Protein AF-A0AAV8V6S5-F1 (afdb_monomer_lite)

Structure (mmCIF, N/CA/C/O backbone):
data_AF-A0AAV8V6S5-F1
#
_entry.id   AF-A0AAV8V6S5-F1
#
loop_
_atom_site.group_PDB
_atom_site.id
_atom_site.type_symbol
_atom_site.label_atom_id
_atom_site.label_alt_id
_atom_site.label_comp_id
_atom_site.label_asym_id
_atom_site.label_entity_id
_atom_site.label_seq_id
_atom_site.pdbx_PDB_ins_code
_atom_site.Cartn_x
_atom_site.Cartn_y
_atom_site.Cartn_z
_atom_site.occupancy
_atom_site.B_iso_or_equiv
_atom_site.auth_seq_id
_atom_site.auth_comp_id
_atom_site.auth_asym_id
_atom_site.auth_atom_id
_atom_site.pdbx_PDB_model_num
ATOM 1 N N . MET A 1 1 ? 24.422 -17.708 -23.942 1.00 47.09 1 MET A N 1
ATOM 2 C CA . MET A 1 1 ? 23.346 -16.686 -23.923 1.00 47.09 1 MET A CA 1
ATOM 3 C C . MET A 1 1 ? 23.834 -15.251 -23.623 1.00 47.09 1 MET A C 1
ATOM 5 O O . MET A 1 1 ? 23.083 -14.314 -23.847 1.00 47.09 1 MET A O 1
ATOM 9 N N . PHE A 1 2 ? 25.079 -15.024 -23.173 1.00 53.91 2 PHE A N 1
ATOM 10 C CA . PHE A 1 2 ? 25.557 -13.687 -22.763 1.00 53.91 2 PHE A CA 1
ATOM 11 C C . PHE A 1 2 ? 25.803 -12.674 -23.904 1.00 53.91 2 PHE A C 1
ATOM 13 O O . PHE A 1 2 ? 25.679 -11.475 -23.678 1.00 53.91 2 PHE A O 1
ATOM 20 N N . MET A 1 3 ? 26.089 -13.126 -25.132 1.00 71.69 3 MET A N 1
ATOM 21 C CA . MET A 1 3 ? 26.470 -12.248 -26.255 1.00 71.69 3 MET A CA 1
ATOM 22 C C . MET A 1 3 ? 25.343 -11.307 -26.713 1.00 71.69 3 MET A C 1
ATOM 24 O O . MET A 1 3 ? 25.575 -10.123 -26.933 1.00 71.69 3 MET A O 1
ATOM 28 N N . ILE A 1 4 ? 24.110 -11.813 -26.795 1.00 67.44 4 ILE A N 1
ATOM 29 C CA . ILE A 1 4 ? 22.948 -11.033 -27.255 1.00 67.44 4 ILE A CA 1
ATOM 30 C C . ILE A 1 4 ? 22.587 -9.956 -26.224 1.00 67.44 4 ILE A C 1
ATOM 32 O O . ILE A 1 4 ? 22.299 -8.817 -26.579 1.00 67.44 4 ILE A O 1
ATOM 36 N N . ILE A 1 5 ? 22.671 -10.288 -24.933 1.00 63.31 5 ILE A N 1
ATOM 37 C CA . ILE A 1 5 ? 22.380 -9.348 -23.842 1.00 63.31 5 ILE A CA 1
ATOM 38 C C . ILE A 1 5 ? 23.417 -8.214 -23.818 1.00 63.31 5 ILE A C 1
ATOM 40 O O . ILE A 1 5 ? 23.052 -7.059 -23.602 1.00 63.31 5 ILE A O 1
ATOM 44 N N . SER A 1 6 ? 24.694 -8.519 -24.068 1.00 66.19 6 SER A N 1
ATOM 45 C CA . SER A 1 6 ? 25.752 -7.507 -24.183 1.00 66.19 6 SER A CA 1
ATOM 46 C C . SER A 1 6 ? 25.584 -6.616 -25.414 1.00 66.19 6 SER A C 1
ATOM 48 O O . SER A 1 6 ? 25.852 -5.421 -25.327 1.00 66.19 6 SER A O 1
ATOM 50 N N . PHE A 1 7 ? 25.105 -7.162 -26.534 1.00 74.81 7 PHE A N 1
ATOM 51 C CA . PHE A 1 7 ? 24.826 -6.391 -27.748 1.00 74.81 7 PHE A CA 1
ATOM 52 C C . PHE A 1 7 ? 23.676 -5.391 -27.540 1.00 74.81 7 PHE A C 1
ATOM 54 O O . PHE A 1 7 ? 23.836 -4.203 -27.797 1.00 74.81 7 PHE A O 1
ATOM 61 N N . VAL A 1 8 ? 22.554 -5.839 -26.965 1.00 67.81 8 VAL A N 1
ATOM 62 C CA . VAL A 1 8 ? 21.379 -4.982 -26.705 1.00 67.81 8 VAL A CA 1
ATOM 63 C C . VAL A 1 8 ? 21.679 -3.870 -25.692 1.00 67.81 8 VAL A C 1
ATOM 65 O O . VAL A 1 8 ? 21.126 -2.780 -25.791 1.00 67.81 8 VAL A O 1
ATOM 68 N N . LYS A 1 9 ? 22.562 -4.116 -24.716 1.00 64.81 9 LYS A N 1
ATOM 69 C CA . LYS A 1 9 ? 22.942 -3.104 -23.715 1.00 64.81 9 LYS A CA 1
ATOM 70 C C . LYS A 1 9 ? 23.830 -1.985 -24.269 1.00 64.81 9 LYS A C 1
ATOM 72 O O . LYS A 1 9 ? 23.763 -0.876 -23.742 1.00 64.81 9 LYS A O 1
ATOM 77 N N . ASN A 1 10 ? 24.663 -2.278 -25.269 1.00 69.00 10 ASN A N 1
ATOM 78 C CA . ASN A 1 10 ? 25.707 -1.363 -25.747 1.00 69.00 10 ASN A CA 1
ATOM 79 C C . ASN A 1 10 ? 25.364 -0.641 -27.058 1.00 69.00 10 ASN A C 1
ATOM 81 O O . ASN A 1 10 ? 26.095 0.266 -27.436 1.00 69.00 10 ASN A O 1
ATOM 85 N N . ASP A 1 11 ? 24.288 -1.012 -27.752 1.00 75.25 11 ASP A N 1
ATOM 86 C CA . ASP A 1 11 ? 23.851 -0.294 -28.953 1.00 75.25 11 ASP A CA 1
ATOM 87 C C . ASP A 1 11 ? 22.835 0.805 -28.578 1.00 75.25 11 ASP A C 1
ATOM 89 O O . ASP A 1 11 ? 21.751 0.540 -28.045 1.00 75.25 11 ASP A O 1
ATOM 93 N N . ASP A 1 12 ? 23.194 2.063 -28.854 1.00 66.06 12 ASP A N 1
ATOM 94 C CA . ASP A 1 12 ? 22.397 3.253 -28.531 1.00 66.06 12 ASP A CA 1
ATOM 95 C C . ASP A 1 12 ? 21.007 3.266 -29.183 1.00 66.06 12 ASP A C 1
ATOM 97 O O . ASP A 1 12 ? 20.095 3.918 -28.668 1.00 66.06 12 ASP A O 1
ATOM 101 N N . ARG A 1 13 ? 20.784 2.493 -30.257 1.00 68.06 13 ARG A N 1
ATOM 102 C CA . ARG A 1 13 ? 19.454 2.342 -30.876 1.00 68.06 13 ARG A CA 1
ATOM 103 C C . ARG A 1 13 ? 18.467 1.622 -29.957 1.00 68.06 13 ARG A C 1
ATOM 105 O O . ARG A 1 13 ? 17.275 1.919 -30.001 1.00 68.06 13 ARG A O 1
ATOM 112 N N . PHE A 1 14 ? 18.954 0.728 -29.095 1.00 60.09 14 PHE A N 1
ATOM 113 C CA . PHE A 1 14 ? 18.156 0.039 -28.071 1.00 60.09 14 PHE A CA 1
ATOM 114 C C . PHE A 1 14 ? 18.224 0.730 -26.704 1.00 60.09 14 PHE A C 1
ATOM 116 O O . PHE A 1 14 ? 17.432 0.427 -25.813 1.00 60.09 14 PHE A O 1
ATOM 123 N N . ASN A 1 15 ? 19.142 1.685 -26.544 1.00 60.22 15 ASN A N 1
ATOM 124 C CA . ASN A 1 15 ? 19.369 2.438 -25.316 1.00 60.22 15 ASN A CA 1
ATOM 125 C C . ASN A 1 15 ? 18.978 3.920 -25.473 1.00 60.22 15 ASN A C 1
ATOM 127 O O . ASN A 1 15 ? 19.561 4.803 -24.839 1.00 60.22 15 ASN A O 1
ATOM 131 N N . ALA A 1 16 ? 17.989 4.210 -26.326 1.00 61.06 16 ALA A N 1
ATOM 132 C CA . ALA A 1 16 ? 17.505 5.565 -26.564 1.00 61.06 16 ALA A CA 1
ATOM 133 C C . ALA A 1 16 ? 16.894 6.173 -25.287 1.00 61.06 16 ALA A C 1
ATOM 135 O O . ALA A 1 16 ? 16.183 5.498 -24.541 1.00 61.06 16 ALA A O 1
ATOM 136 N N . ALA A 1 17 ? 17.112 7.472 -25.052 1.00 54.69 17 ALA A N 1
ATOM 137 C CA . ALA A 1 17 ? 16.637 8.183 -23.856 1.00 54.69 17 ALA A CA 1
ATOM 138 C C . ALA A 1 17 ? 15.118 8.049 -23.621 1.00 54.69 17 ALA A C 1
ATOM 140 O O . ALA A 1 17 ? 14.678 7.994 -22.474 1.00 54.69 17 ALA A O 1
ATOM 141 N N . LYS A 1 18 ? 14.327 7.887 -24.695 1.00 47.56 18 LYS A N 1
ATOM 142 C CA . LYS A 1 18 ? 12.883 7.604 -24.619 1.00 47.56 18 LYS A CA 1
ATOM 143 C C . LYS A 1 18 ? 12.555 6.325 -23.845 1.00 47.56 18 LYS A C 1
ATOM 145 O O . LYS A 1 18 ? 11.539 6.305 -23.172 1.00 47.56 18 LYS A O 1
ATOM 150 N N . PHE A 1 19 ? 13.410 5.299 -23.886 1.00 53.12 19 PHE A N 1
ATOM 151 C CA . PHE A 1 19 ? 13.266 4.078 -23.081 1.00 53.12 19 PHE A CA 1
ATOM 152 C C . PHE A 1 19 ? 13.828 4.230 -21.659 1.00 53.12 19 PHE A C 1
ATOM 154 O O . PHE A 1 19 ? 13.406 3.512 -20.752 1.00 53.12 19 PHE 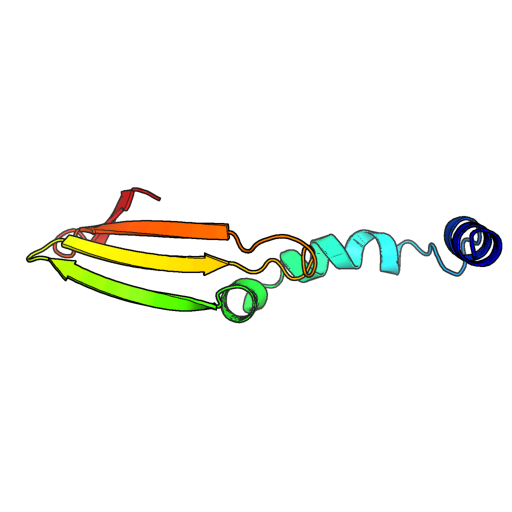A O 1
ATOM 161 N N . ARG A 1 20 ? 14.755 5.176 -21.437 1.00 54.19 20 ARG A N 1
ATOM 162 C CA . ARG A 1 20 ? 15.478 5.333 -20.161 1.00 54.19 20 ARG A CA 1
ATOM 163 C C . ARG A 1 20 ? 14.644 5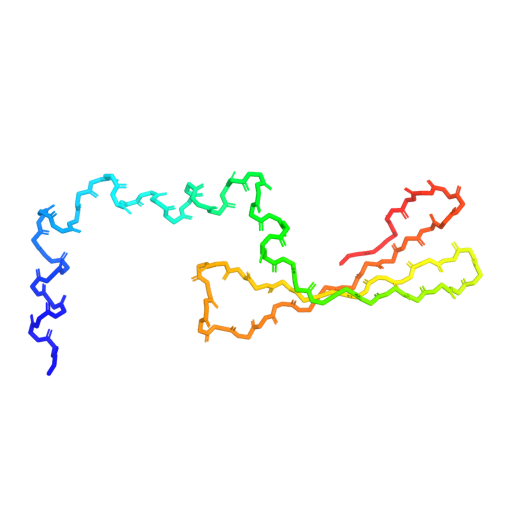.920 -19.019 1.00 54.19 20 ARG A C 1
ATOM 165 O O . ARG A 1 20 ? 15.059 5.799 -17.873 1.00 54.19 20 ARG A O 1
ATOM 172 N N . CYS A 1 21 ? 13.446 6.433 -19.288 1.00 52.28 21 CYS A N 1
ATOM 173 C CA . CYS A 1 21 ? 12.535 6.923 -18.249 1.00 52.28 21 CYS A CA 1
ATOM 174 C C . CYS A 1 21 ? 11.156 6.264 -18.271 1.00 52.28 21 CYS A C 1
ATOM 176 O O . CYS A 1 21 ? 10.367 6.552 -17.381 1.00 52.28 21 CYS A O 1
ATOM 178 N N . VAL A 1 22 ? 10.875 5.334 -19.198 1.00 57.53 22 VAL A N 1
ATOM 179 C CA . VAL A 1 22 ? 9.568 4.643 -19.260 1.00 57.53 22 VAL A CA 1
ATOM 180 C C . VAL A 1 22 ? 9.239 4.009 -17.920 1.00 57.53 22 VAL A C 1
ATOM 182 O O . VAL A 1 22 ? 8.113 4.093 -17.469 1.00 57.53 22 VAL A O 1
ATOM 185 N N . LYS A 1 23 ? 10.232 3.449 -17.225 1.00 55.03 23 LYS A N 1
ATOM 186 C CA . LYS A 1 23 ? 10.005 2.835 -15.915 1.00 55.03 23 LYS A CA 1
ATOM 187 C C . LYS A 1 23 ? 9.505 3.841 -14.875 1.00 55.03 23 LYS A C 1
ATOM 189 O O . LYS A 1 23 ? 8.524 3.569 -14.198 1.00 55.03 23 LYS A O 1
ATOM 194 N N . ALA A 1 24 ? 10.139 5.011 -14.804 1.00 55.69 24 ALA A N 1
ATOM 195 C CA . ALA A 1 24 ? 9.728 6.081 -13.901 1.00 55.69 24 ALA A CA 1
ATOM 196 C C . ALA A 1 24 ? 8.377 6.679 -14.317 1.00 55.69 24 ALA A C 1
ATOM 198 O O . ALA A 1 24 ? 7.506 6.856 -13.470 1.00 55.69 24 ALA A O 1
ATOM 199 N N . SER A 1 25 ? 8.178 6.924 -15.616 1.00 59.41 25 SER A N 1
ATOM 200 C CA . SER A 1 25 ? 6.937 7.453 -16.188 1.00 59.41 25 SER A CA 1
ATOM 201 C C . SER A 1 25 ? 5.755 6.507 -15.981 1.00 59.41 25 SER A C 1
ATOM 203 O O . SER A 1 25 ? 4.684 6.949 -15.598 1.00 59.41 25 SER A O 1
ATOM 205 N N . THR A 1 26 ? 5.946 5.200 -16.160 1.00 60.16 26 THR A N 1
ATOM 206 C CA . THR A 1 26 ? 4.914 4.182 -15.940 1.00 60.16 26 THR A CA 1
ATOM 207 C C . THR A 1 26 ? 4.552 4.053 -14.461 1.00 60.16 26 THR A C 1
ATOM 209 O O . THR A 1 26 ? 3.373 3.962 -14.148 1.00 60.16 26 THR A O 1
ATOM 212 N N . SER A 1 27 ? 5.524 4.106 -13.538 1.00 54.28 27 SER A N 1
ATOM 213 C CA . SER A 1 27 ? 5.236 4.077 -12.090 1.00 54.28 27 SER A CA 1
ATOM 214 C C . SER A 1 27 ? 4.621 5.363 -11.534 1.00 54.28 27 SER A C 1
ATOM 216 O O . SER A 1 27 ? 4.182 5.363 -10.391 1.00 54.28 27 SER A O 1
ATOM 218 N N . SER A 1 28 ? 4.653 6.463 -12.291 1.00 59.75 28 SER A N 1
ATOM 219 C CA . SER A 1 28 ? 4.095 7.763 -11.884 1.00 59.75 28 SER A CA 1
ATOM 220 C C . SER A 1 28 ? 2.754 8.078 -12.552 1.00 59.75 28 SER A C 1
ATOM 222 O O . SER A 1 28 ? 2.220 9.166 -12.357 1.00 59.75 28 SER A O 1
ATOM 224 N N . ARG A 1 29 ? 2.181 7.133 -13.312 1.00 66.62 29 ARG A N 1
ATOM 225 C CA . ARG A 1 29 ? 0.806 7.244 -13.816 1.00 66.62 29 ARG A CA 1
ATOM 226 C C . ARG A 1 29 ? -0.164 7.165 -12.643 1.00 66.62 29 ARG A C 1
ATOM 228 O O . ARG A 1 29 ? -0.042 6.263 -11.824 1.00 66.62 29 ARG A O 1
ATOM 235 N N . GLU A 1 30 ? -1.157 8.046 -12.602 1.00 61.25 30 GLU A N 1
ATOM 236 C CA . GLU A 1 30 ? -2.201 8.018 -11.564 1.00 61.25 30 GLU A CA 1
ATOM 237 C C . GLU A 1 30 ? -2.960 6.677 -11.557 1.00 61.25 30 GLU A C 1
ATOM 239 O O . GLU A 1 30 ? -3.242 6.122 -10.501 1.00 61.25 30 GLU A O 1
ATOM 244 N N . GLU A 1 31 ? -3.153 6.081 -12.737 1.00 65.12 31 GLU A N 1
ATOM 245 C CA . GLU A 1 31 ? -3.785 4.764 -12.936 1.00 65.12 31 GLU A CA 1
ATOM 246 C C . GLU A 1 31 ? -2.964 3.581 -12.378 1.00 65.12 31 GLU A C 1
ATOM 248 O O . GLU A 1 31 ? -3.458 2.456 -12.292 1.00 65.12 31 GLU A O 1
ATOM 253 N N . TYR A 1 32 ? -1.690 3.795 -12.025 1.00 65.50 32 TYR A N 1
ATOM 254 C CA . TYR A 1 32 ? -0.816 2.739 -11.511 1.00 65.50 32 TYR A CA 1
ATOM 255 C C . TYR A 1 32 ? -1.293 2.207 -10.160 1.00 65.50 32 TYR A C 1
ATOM 257 O O . TYR A 1 32 ? -1.133 1.019 -9.894 1.00 65.50 32 TYR A O 1
ATOM 265 N N . GLY A 1 33 ? -1.874 3.071 -9.318 1.00 62.69 33 GLY A N 1
ATOM 266 C CA . GLY A 1 33 ? -2.361 2.691 -7.992 1.00 62.69 33 GLY A CA 1
ATOM 267 C C . GLY A 1 33 ? -3.339 1.520 -8.063 1.00 62.69 33 GLY A C 1
ATOM 268 O O . GLY A 1 33 ? -3.117 0.499 -7.416 1.00 62.69 33 GLY A O 1
ATOM 269 N N . ASP A 1 34 ? -4.338 1.623 -8.937 1.00 65.50 34 ASP A N 1
ATOM 270 C CA . ASP A 1 34 ? -5.393 0.614 -9.076 1.00 65.50 34 ASP A CA 1
ATOM 271 C C . ASP A 1 34 ? -4.899 -0.674 -9.746 1.00 65.50 34 ASP A C 1
ATOM 273 O O . ASP A 1 34 ? -5.323 -1.767 -9.386 1.00 65.50 34 ASP A O 1
ATOM 277 N N . SER A 1 35 ? -3.965 -0.567 -10.696 1.00 66.69 35 SER A N 1
ATOM 278 C CA . SER A 1 35 ? -3.369 -1.734 -11.366 1.00 66.69 35 SER A CA 1
ATOM 279 C C . SER A 1 35 ? -2.369 -2.484 -10.470 1.00 66.69 35 SER A C 1
ATOM 281 O O . SER A 1 35 ? -2.195 -3.700 -10.580 1.00 66.69 35 SER A O 1
ATOM 283 N N . ALA A 1 36 ? -1.693 -1.765 -9.567 1.00 70.69 36 ALA A N 1
ATOM 284 C CA . ALA A 1 36 ? -0.682 -2.322 -8.674 1.00 70.69 36 ALA A CA 1
ATOM 285 C C . ALA A 1 36 ? -1.278 -2.914 -7.390 1.00 70.69 36 ALA A C 1
ATOM 287 O O . ALA A 1 36 ? -0.660 -3.797 -6.786 1.00 70.69 36 ALA A O 1
ATOM 288 N N . VAL A 1 37 ? -2.443 -2.440 -6.947 1.00 75.88 37 VAL A N 1
ATOM 289 C CA . VAL A 1 37 ? -3.140 -2.985 -5.779 1.00 75.88 37 VAL A CA 1
ATOM 290 C C . VAL A 1 37 ? -3.892 -4.250 -6.190 1.00 75.88 37 VAL A C 1
ATOM 292 O O . VAL A 1 37 ? -4.776 -4.243 -7.036 1.00 75.88 37 VAL A O 1
ATOM 295 N N . GLY A 1 38 ? -3.500 -5.371 -5.591 1.00 74.38 38 GLY A N 1
ATOM 296 C CA . GLY A 1 38 ? -4.180 -6.648 -5.754 1.00 74.38 38 GLY A CA 1
ATOM 297 C C . GLY A 1 38 ? -5.372 -6.784 -4.807 1.00 74.38 38 GLY A C 1
ATOM 298 O O . GLY A 1 38 ? -6.078 -5.829 -4.506 1.00 74.38 38 GLY A O 1
ATOM 299 N N . TYR A 1 39 ? -5.583 -7.998 -4.297 1.00 77.38 39 TYR A N 1
ATOM 300 C CA . TYR A 1 39 ? -6.653 -8.270 -3.337 1.00 77.38 39 TYR A CA 1
ATOM 301 C C . TYR A 1 39 ? -6.540 -7.390 -2.088 1.00 77.38 39 TYR A C 1
ATOM 303 O O . TYR A 1 39 ? -5.474 -7.310 -1.467 1.00 77.38 39 TYR A O 1
ATOM 311 N N . VAL A 1 40 ? -7.673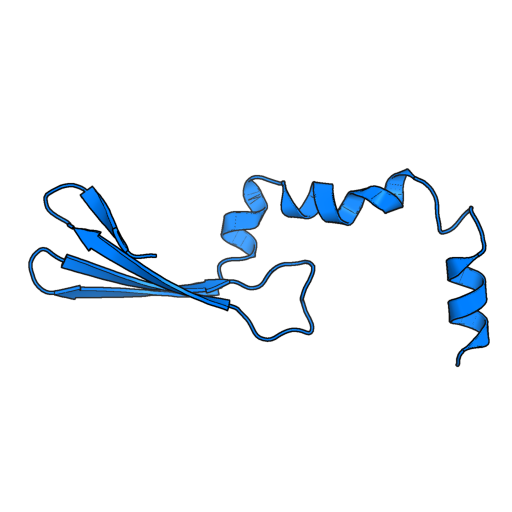 -6.784 -1.736 1.00 82.31 40 VAL A N 1
ATOM 312 C CA . VAL A 1 40 ? -7.869 -5.965 -0.543 1.00 82.31 40 VAL A CA 1
ATOM 313 C C . VAL A 1 40 ? -8.832 -6.697 0.383 1.00 82.31 40 VAL A C 1
ATOM 315 O O . VAL A 1 40 ? -9.912 -7.114 -0.033 1.00 82.31 40 VAL A O 1
ATOM 318 N N . GLU A 1 41 ? -8.443 -6.843 1.641 1.00 86.88 41 GLU A N 1
ATOM 319 C CA . GLU A 1 41 ? -9.256 -7.405 2.709 1.00 86.88 41 GLU A CA 1
ATOM 320 C C . GLU A 1 41 ? -9.526 -6.317 3.749 1.00 86.88 41 GLU A C 1
ATOM 322 O O . GLU A 1 41 ? -8.601 -5.690 4.268 1.00 86.88 41 GLU A O 1
ATOM 327 N N . LEU A 1 42 ? -10.804 -6.081 4.045 1.00 87.12 42 LEU A N 1
ATOM 328 C CA . LEU A 1 42 ? -11.243 -5.126 5.056 1.00 87.12 42 LEU A CA 1
ATOM 329 C C . LEU A 1 42 ? -11.846 -5.881 6.236 1.00 87.12 42 LEU A C 1
ATOM 331 O O . LEU A 1 42 ? -12.837 -6.596 6.086 1.00 87.12 42 LEU A O 1
ATOM 335 N N . LYS A 1 43 ? -11.306 -5.642 7.425 1.00 88.81 43 LYS A N 1
ATOM 336 C CA . LYS A 1 43 ? -11.868 -6.095 8.691 1.00 88.81 43 LYS A CA 1
ATOM 337 C C . LYS A 1 43 ? -12.322 -4.885 9.500 1.00 88.81 43 LYS A C 1
ATOM 339 O O . LYS A 1 43 ? -11.549 -3.960 9.725 1.00 88.81 43 LYS A O 1
ATOM 344 N N . ARG A 1 44 ? -13.577 -4.889 9.944 1.00 88.31 44 ARG A N 1
ATOM 345 C CA . ARG A 1 44 ? -14.132 -3.846 10.817 1.00 88.31 44 ARG A CA 1
ATOM 346 C C . ARG A 1 44 ? -14.231 -4.387 12.238 1.00 88.31 44 ARG A C 1
ATOM 348 O O . ARG A 1 44 ? -14.908 -5.388 12.459 1.00 88.31 44 ARG A O 1
ATOM 355 N N . GLU A 1 45 ? -13.569 -3.730 13.180 1.00 88.69 45 GLU A N 1
ATOM 356 C CA . GLU A 1 45 ? -13.640 -4.021 14.612 1.00 88.69 45 GLU A CA 1
ATOM 357 C C . GLU A 1 45 ? -14.143 -2.778 15.350 1.00 88.69 45 GLU A C 1
ATOM 359 O O . GLU A 1 45 ? -13.384 -1.879 15.706 1.00 88.69 45 GLU A O 1
ATOM 364 N N . GLY A 1 46 ? -15.462 -2.711 15.552 1.00 86.81 46 GLY A N 1
ATOM 365 C CA . GLY A 1 46 ? -16.104 -1.558 16.182 1.00 86.81 46 GLY A CA 1
ATOM 366 C C . GLY A 1 46 ? -15.905 -0.284 15.360 1.00 86.81 46 GLY A C 1
ATOM 367 O O . GLY A 1 46 ? -16.386 -0.195 14.231 1.00 86.81 46 GLY A O 1
ATOM 368 N N . THR A 1 47 ? -15.207 0.694 15.939 1.00 86.19 47 THR A N 1
ATOM 369 C CA . THR A 1 47 ? -14.865 1.967 15.289 1.00 86.19 47 THR A CA 1
ATOM 370 C C . THR A 1 47 ? -13.577 1.901 14.476 1.00 86.19 47 THR A C 1
ATOM 372 O O . THR A 1 47 ? -13.307 2.829 13.728 1.00 86.19 47 THR A O 1
ATOM 375 N N . VAL A 1 48 ? -12.793 0.823 14.567 1.00 86.75 48 VAL A N 1
ATOM 376 C CA . VAL A 1 48 ? -11.519 0.688 13.850 1.00 86.75 48 VAL A CA 1
ATOM 377 C C . VAL A 1 48 ? -11.699 -0.175 12.602 1.00 86.75 48 VAL A C 1
ATOM 379 O O . VAL A 1 48 ? -12.311 -1.245 12.629 1.00 86.75 48 VAL A O 1
ATOM 382 N N . CYS A 1 49 ? -11.136 0.279 11.488 1.00 86.44 49 CYS A N 1
ATOM 383 C CA . CYS A 1 49 ? -11.073 -0.448 10.229 1.00 86.44 49 CYS A CA 1
ATOM 384 C C . CYS A 1 49 ? -9.628 -0.873 9.957 1.00 86.44 49 CYS A C 1
ATOM 386 O O . CYS A 1 49 ? -8.733 -0.040 9.874 1.00 86.44 49 CYS A O 1
ATOM 388 N N . ILE A 1 50 ? -9.402 -2.170 9.788 1.00 86.06 50 ILE A N 1
ATOM 389 C CA . ILE A 1 50 ? -8.105 -2.739 9.426 1.00 86.06 50 ILE A CA 1
ATOM 390 C C . ILE A 1 50 ? -8.192 -3.181 7.969 1.00 86.06 50 ILE A C 1
ATOM 392 O O . ILE A 1 50 ? -8.999 -4.041 7.619 1.00 86.06 50 ILE A O 1
ATOM 396 N N . LEU A 1 51 ? -7.363 -2.593 7.121 1.00 87.75 51 LEU A N 1
ATOM 397 C CA . LEU A 1 51 ? -7.300 -2.854 5.693 1.00 87.75 51 LEU A CA 1
ATOM 398 C C . LEU A 1 51 ? -5.959 -3.512 5.366 1.00 87.75 51 LEU A C 1
ATOM 400 O O . LEU A 1 51 ? -4.902 -2.918 5.547 1.00 87.75 51 LEU A O 1
ATOM 404 N N . GLN A 1 52 ? -5.994 -4.743 4.873 1.00 88.38 52 GLN A N 1
ATOM 405 C CA . GLN A 1 52 ? -4.808 -5.455 4.409 1.00 88.38 52 GLN A CA 1
ATOM 406 C C . GLN A 1 52 ? -4.858 -5.603 2.899 1.00 88.38 52 GLN A C 1
ATOM 408 O O . GLN A 1 52 ? -5.862 -6.036 2.340 1.00 88.38 52 GLN A O 1
ATOM 413 N N . TYR A 1 53 ? -3.768 -5.264 2.223 1.00 85.31 53 TYR A N 1
ATOM 414 C CA . TYR A 1 53 ? -3.699 -5.396 0.774 1.00 85.31 53 TYR A CA 1
ATOM 415 C C . TYR A 1 53 ? -2.297 -5.747 0.304 1.00 85.31 53 TYR A C 1
ATOM 417 O O . TYR A 1 53 ? -1.303 -5.557 1.008 1.00 85.31 53 TYR A O 1
ATOM 425 N N . LYS A 1 54 ? -2.218 -6.303 -0.906 1.00 84.31 54 LYS A N 1
ATOM 426 C CA . LYS A 1 54 ? -0.945 -6.621 -1.554 1.00 84.31 54 LYS A CA 1
ATOM 427 C C . LYS A 1 54 ? -0.690 -5.670 -2.705 1.00 84.31 54 LYS A C 1
ATOM 429 O O . LYS A 1 54 ? -1.552 -5.503 -3.559 1.00 84.31 54 LYS A O 1
ATOM 434 N N . VAL A 1 55 ? 0.513 -5.115 -2.760 1.00 82.19 55 VAL A N 1
ATOM 435 C CA . VAL A 1 55 ? 0.963 -4.250 -3.849 1.00 82.19 55 VAL A CA 1
ATOM 436 C C . VAL A 1 55 ? 1.987 -4.992 -4.699 1.00 82.19 55 VAL A C 1
ATOM 438 O O . VAL A 1 55 ? 3.027 -5.444 -4.207 1.00 82.19 55 VAL A O 1
ATOM 441 N N . CYS A 1 56 ? 1.684 -5.102 -5.987 1.00 75.56 56 CYS A N 1
ATOM 442 C CA . CYS A 1 56 ? 2.543 -5.626 -7.037 1.00 75.56 56 CYS A CA 1
ATOM 443 C C . CYS A 1 56 ? 3.077 -4.449 -7.852 1.00 75.56 56 CYS A C 1
ATOM 445 O O . CYS A 1 56 ? 2.370 -3.948 -8.724 1.00 75.56 56 CYS A O 1
ATOM 447 N N . PRO A 1 57 ? 4.314 -3.986 -7.627 1.00 68.94 57 PRO A N 1
ATOM 448 C CA . PRO A 1 57 ? 4.839 -2.934 -8.467 1.00 68.94 57 PRO A CA 1
ATOM 449 C C . PRO A 1 57 ? 5.042 -3.465 -9.887 1.00 68.94 57 PRO A C 1
ATOM 451 O O . PRO A 1 57 ? 5.710 -4.487 -10.064 1.00 68.94 57 PRO A O 1
ATOM 454 N N . GLU A 1 58 ? 4.560 -2.748 -10.901 1.00 63.06 58 GLU A N 1
ATOM 455 C CA . GLU A 1 58 ? 4.683 -3.140 -12.318 1.00 63.06 58 GLU A CA 1
ATOM 456 C C . GLU A 1 58 ? 6.153 -3.342 -12.734 1.00 63.06 58 GLU A C 1
ATOM 458 O O . GLU A 1 58 ? 6.478 -4.159 -13.590 1.00 63.06 58 GLU A O 1
ATOM 463 N N . HIS A 1 59 ? 7.084 -2.666 -12.051 1.00 62.75 59 HIS A N 1
ATOM 464 C CA . HIS A 1 59 ? 8.529 -2.773 -12.297 1.00 62.75 59 HIS A CA 1
ATOM 465 C C . HIS A 1 59 ? 9.215 -3.919 -11.541 1.00 62.75 59 HIS A C 1
ATOM 467 O O . HIS A 1 59 ? 10.418 -4.131 -11.712 1.00 62.75 59 HIS A O 1
ATOM 473 N N . LYS A 1 60 ? 8.483 -4.663 -10.703 1.00 61.59 60 LYS A N 1
ATOM 474 C CA . LYS A 1 60 ? 8.994 -5.770 -9.876 1.00 61.59 60 LYS A CA 1
ATOM 475 C C . LYS A 1 60 ? 8.164 -7.051 -10.025 1.00 61.59 60 LYS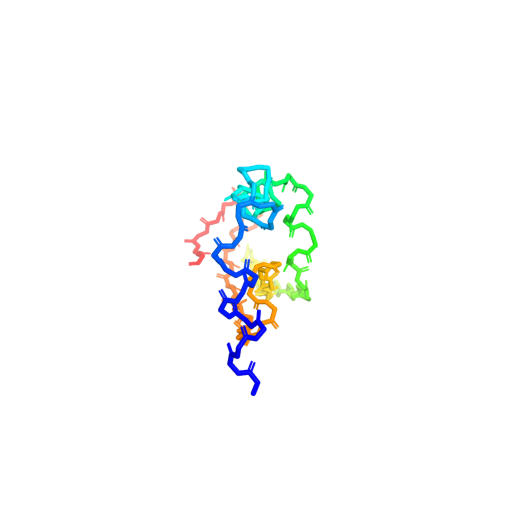 A C 1
ATOM 477 O O . LYS A 1 60 ? 7.979 -7.784 -9.061 1.00 61.59 60 LYS A O 1
ATOM 482 N N . VAL A 1 61 ? 7.773 -7.391 -11.255 1.00 58.97 61 VAL A N 1
ATOM 483 C CA . VAL A 1 61 ? 7.005 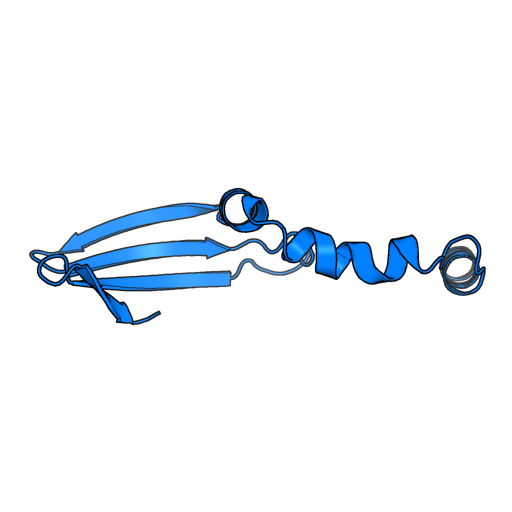-8.614 -11.598 1.00 58.97 61 VAL A CA 1
ATOM 484 C C . VAL A 1 61 ? 7.660 -9.921 -11.102 1.00 58.97 61 VAL A C 1
ATOM 486 O O . VAL A 1 61 ? 7.001 -10.944 -10.961 1.00 58.97 61 VAL A O 1
ATOM 489 N N . ARG A 1 62 ? 8.972 -9.914 -10.822 1.00 61.28 62 ARG A N 1
ATOM 490 C CA . ARG A 1 62 ? 9.731 -11.079 -10.323 1.00 61.28 62 ARG A CA 1
ATOM 491 C C . ARG A 1 62 ? 10.000 -11.075 -8.813 1.00 61.28 62 ARG A C 1
ATOM 493 O O . ARG A 1 62 ? 10.684 -11.972 -8.325 1.00 61.28 62 ARG A O 1
ATOM 500 N N . THR A 1 63 ? 9.538 -10.071 -8.075 1.00 65.06 63 THR A N 1
ATOM 501 C CA . THR A 1 63 ? 9.761 -9.946 -6.627 1.00 65.06 63 THR A CA 1
ATOM 502 C C . THR A 1 63 ? 8.475 -10.263 -5.873 1.00 65.06 63 THR A C 1
ATOM 504 O O . THR A 1 63 ? 7.385 -10.091 -6.406 1.00 65.06 63 THR A O 1
ATOM 507 N N . LYS A 1 64 ? 8.594 -10.742 -4.628 1.00 72.38 64 LYS A N 1
ATOM 508 C CA . LYS A 1 64 ? 7.427 -10.948 -3.763 1.00 72.38 64 LYS A CA 1
ATOM 509 C C . LYS A 1 64 ? 6.670 -9.629 -3.588 1.00 72.38 64 LYS A C 1
ATOM 511 O O . LYS A 1 64 ? 7.293 -8.593 -3.357 1.00 72.38 64 LYS A O 1
ATOM 516 N N . ASN A 1 65 ? 5.347 -9.705 -3.679 1.00 75.94 65 ASN A N 1
ATOM 517 C CA . ASN A 1 65 ? 4.446 -8.578 -3.460 1.00 75.94 65 ASN A CA 1
ATOM 518 C C . ASN A 1 65 ? 4.659 -7.996 -2.061 1.00 75.94 65 ASN A C 1
ATOM 520 O O . ASN A 1 65 ? 4.942 -8.734 -1.112 1.00 75.94 65 ASN A O 1
ATOM 524 N N . TYR A 1 66 ? 4.471 -6.689 -1.934 1.00 82.56 66 TYR A N 1
ATOM 525 C CA . TYR A 1 66 ? 4.466 -6.027 -0.637 1.00 82.56 66 TYR A CA 1
ATOM 526 C C 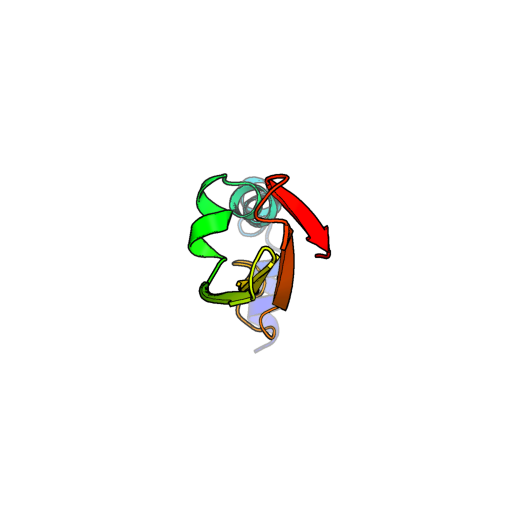. TYR A 1 66 ? 3.107 -6.239 0.016 1.00 82.56 66 TYR A C 1
ATOM 528 O O . TYR A 1 66 ? 2.091 -5.969 -0.615 1.00 82.56 66 TYR A O 1
ATOM 536 N N . SER A 1 67 ? 3.079 -6.723 1.254 1.00 83.38 67 SER A N 1
ATOM 537 C CA . SER A 1 67 ? 1.865 -6.687 2.070 1.00 83.38 67 SER A CA 1
ATOM 538 C C . SER A 1 67 ? 1.849 -5.375 2.844 1.00 83.38 67 SER A C 1
ATOM 540 O O . SER A 1 67 ? 2.838 -5.051 3.498 1.00 83.38 67 SER A O 1
ATOM 542 N N . VAL A 1 68 ? 0.743 -4.647 2.766 1.00 84.75 68 VAL A N 1
ATOM 543 C CA . VAL A 1 68 ? 0.503 -3.408 3.508 1.00 84.75 68 VAL A CA 1
ATOM 544 C C . VAL A 1 68 ? -0.670 -3.633 4.455 1.00 84.75 68 VAL A C 1
ATOM 546 O O . VAL A 1 68 ? -1.637 -4.308 4.092 1.00 84.75 68 VAL A O 1
ATOM 549 N N . CYS A 1 69 ? -0.568 -3.096 5.670 1.00 88.19 69 CYS A N 1
ATOM 550 C CA . CYS A 1 69 ? -1.620 -3.133 6.677 1.00 88.19 69 CYS A CA 1
ATOM 551 C C . CYS A 1 69 ? -1.905 -1.702 7.124 1.00 88.19 69 CYS A C 1
ATOM 553 O O . CYS A 1 69 ? -1.067 -1.063 7.749 1.00 88.19 69 CYS A O 1
ATOM 555 N N . LEU A 1 70 ? -3.088 -1.215 6.783 1.00 88.25 70 LEU A N 1
ATOM 556 C CA . LEU A 1 70 ? -3.552 0.123 7.083 1.00 88.25 70 LEU A CA 1
ATOM 557 C C . LEU A 1 70 ? -4.603 0.039 8.189 1.00 88.25 70 LEU A C 1
ATOM 559 O O . LEU A 1 70 ? -5.587 -0.688 8.060 1.00 88.25 70 LEU A O 1
ATOM 563 N N . ILE A 1 71 ? -4.407 0.785 9.269 1.00 86.81 71 ILE A N 1
ATOM 564 C CA . ILE A 1 71 ? -5.375 0.885 10.365 1.00 86.81 71 ILE A CA 1
ATOM 565 C C . ILE A 1 71 ? -5.992 2.278 10.317 1.00 86.81 71 ILE A C 1
ATOM 567 O O . ILE A 1 71 ? -5.274 3.276 10.359 1.00 86.81 71 ILE A O 1
ATOM 571 N N . ILE A 1 72 ? -7.315 2.338 10.212 1.00 86.62 72 ILE A N 1
ATOM 572 C CA . ILE A 1 72 ? -8.100 3.563 10.066 1.00 86.62 72 ILE A CA 1
ATOM 573 C C . ILE A 1 72 ? -9.066 3.675 11.244 1.00 86.62 72 ILE A C 1
ATOM 575 O O . ILE A 1 72 ? -9.758 2.712 11.577 1.00 86.62 72 ILE A O 1
ATOM 579 N N . ASP A 1 73 ? -9.157 4.861 11.836 1.00 85.69 73 ASP A N 1
ATOM 580 C CA . ASP A 1 73 ? -10.260 5.220 12.721 1.00 85.69 73 ASP A CA 1
ATOM 581 C C . ASP A 1 73 ? -11.487 5.588 11.884 1.00 85.69 73 ASP A C 1
ATOM 583 O O . ASP A 1 73 ? -11.464 6.548 11.115 1.00 85.69 73 ASP A O 1
ATOM 587 N N . GLY A 1 74 ? -12.561 4.819 12.012 1.00 77.38 74 GLY A N 1
ATOM 588 C CA . GLY A 1 74 ? -13.819 5.044 11.312 1.00 77.38 74 GLY A CA 1
ATOM 589 C C . GLY A 1 74 ? -14.650 6.207 11.859 1.00 77.38 74 GLY A C 1
ATOM 590 O O . GLY A 1 74 ? -15.620 6.579 11.208 1.00 77.38 74 GLY A O 1
ATOM 591 N N . GLN A 1 75 ? -14.317 6.775 13.024 1.00 80.56 75 GLN A N 1
ATOM 592 C CA . GLN A 1 75 ? -14.979 7.974 13.552 1.00 80.56 75 GLN A CA 1
ATOM 593 C C . GLN A 1 75 ? -14.285 9.261 13.112 1.00 80.56 75 GLN A C 1
ATOM 595 O O . GLN A 1 75 ? -14.964 10.223 12.765 1.00 80.56 75 GLN A O 1
ATOM 600 N N . GLU A 1 76 ? -12.951 9.283 13.126 1.00 80.94 76 GLU A N 1
ATOM 601 C CA . GLU A 1 76 ? -12.176 10.456 12.697 1.00 80.94 76 GLU A CA 1
ATOM 602 C C . GLU A 1 76 ? -11.771 10.421 11.214 1.00 80.94 76 GLU A C 1
ATOM 604 O O . GLU A 1 76 ? -11.160 11.373 10.734 1.00 80.94 76 GLU A O 1
ATOM 609 N N . GLU A 1 77 ? -12.065 9.327 10.500 1.00 78.31 77 GLU A N 1
ATOM 610 C CA . GLU A 1 77 ? -11.628 9.072 9.116 1.00 78.31 77 GLU A CA 1
ATOM 611 C C . GLU A 1 77 ? -10.113 9.281 8.934 1.00 78.31 77 GLU A C 1
ATOM 613 O O . GLU A 1 77 ? -9.629 9.785 7.917 1.00 78.31 77 GLU A O 1
ATOM 618 N N . ARG A 1 78 ? -9.335 8.899 9.953 1.00 79.25 78 ARG A N 1
ATOM 619 C CA . ARG A 1 78 ? -7.883 9.100 10.007 1.00 79.25 78 ARG A CA 1
ATOM 620 C C . ARG A 1 78 ? -7.127 7.790 9.933 1.00 79.25 78 ARG A C 1
ATOM 622 O O . ARG A 1 78 ? -7.462 6.815 10.601 1.00 79.25 78 ARG A O 1
ATOM 629 N N . ILE A 1 79 ? -6.040 7.802 9.170 1.00 83.50 79 ILE A N 1
ATOM 630 C CA . ILE A 1 79 ? -5.064 6.716 9.153 1.00 83.50 79 ILE A CA 1
ATOM 631 C C . ILE A 1 79 ? -4.245 6.791 10.442 1.00 83.50 79 ILE A C 1
ATOM 633 O O . ILE A 1 79 ? -3.541 7.771 10.680 1.00 83.50 79 ILE A O 1
ATOM 637 N N . MET A 1 80 ? -4.331 5.747 11.259 1.00 78.19 80 MET A N 1
ATOM 638 C CA . MET A 1 80 ? -3.555 5.604 12.488 1.00 78.19 80 MET A CA 1
ATOM 639 C C . MET A 1 80 ? -2.184 4.964 12.229 1.00 78.19 80 MET A C 1
ATOM 641 O O . MET A 1 80 ? -1.207 5.342 12.872 1.00 78.19 80 MET A O 1
ATOM 645 N N . TYR A 1 81 ? -2.097 3.996 11.304 1.00 73.81 81 TYR A N 1
ATOM 646 C CA . TYR A 1 81 ? -0.865 3.241 11.020 1.00 73.81 81 TYR A CA 1
ATOM 647 C C . TYR A 1 81 ? -0.832 2.702 9.577 1.00 73.81 81 TYR A C 1
ATOM 649 O O . TYR A 1 81 ? -1.899 2.357 9.062 1.00 73.81 81 TYR A O 1
ATOM 657 N N . PHE A 1 82 ? 0.357 2.614 8.954 1.00 74.38 82 PHE A N 1
ATOM 658 C CA . PHE A 1 82 ? 0.597 2.081 7.597 1.00 74.38 82 PHE A CA 1
ATOM 659 C C . PHE A 1 82 ? 1.871 1.226 7.506 1.00 74.38 82 PHE A C 1
ATOM 661 O O . PHE A 1 82 ? 2.802 1.470 8.308 1.00 74.38 82 PHE A O 1
#

Secondary structure (DSSP, 8-state):
-HHHHHHHHH-TTTS-HHHHTHHHHHHT-TTHHHHHEEEEEEEEETTEEEEEEEE--GGGTTSPPEEEEEEEETTTTEEEE-

Radius of gyration: 19.59 Å; chains: 1; bounding box: 43×27×47 Å

pLDDT: mean 71.86, std 11.88, range [47.09, 88.81]

Foldseek 3Di:
DVPVVVVLVPDCVNVPVVVVCCLVVVQPPPCQVVVQWDDWDWDDDPQKIKIWTWGHRPVCVPDGTDIDIWIAGNVVRDTPDD

Organism: NCBI:txid1586481

Sequence (82 aa):
MFMIISFVKNDDRFNAAKFRCVKASTSSREEYGDSAVGYVELKREGTVCILQYKVCPEHKVRTKNYSVCLIIDGQEERIMYF